Protein AF-A0A7S3MAC1-F1 (afdb_monomer_lite)

Sequence (125 aa):
MSYMVANEQKKFSHPLLRETSILALCRYMCTSSVVCDQLLPLLFTVLERESAVTVRTSVMIALGDLAFRFPNSIEPWTPRMYARLRDESVV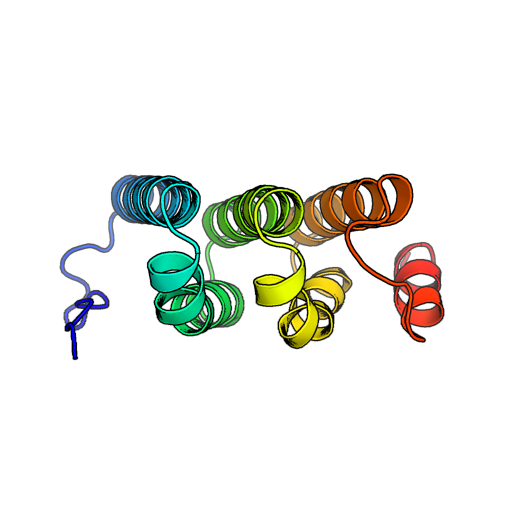VRYNTLMVITHLVLNDMIKVKGQVSHVAYSINDP

Structure (mmCIF, N/CA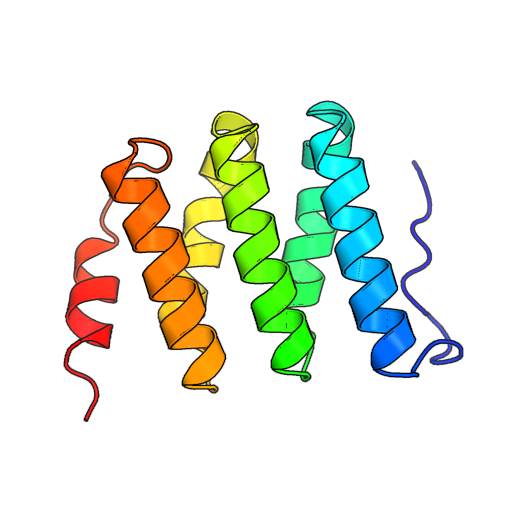/C/O backbone):
data_AF-A0A7S3MAC1-F1
#
_entry.id   AF-A0A7S3MAC1-F1
#
loop_
_atom_site.group_PDB
_atom_site.id
_atom_site.type_symbol
_atom_site.label_atom_id
_atom_site.label_alt_id
_atom_site.label_comp_id
_atom_site.label_asym_id
_atom_site.label_entity_id
_atom_site.label_seq_id
_atom_site.pdbx_PDB_ins_code
_atom_site.Cartn_x
_atom_site.Cartn_y
_atom_site.Cartn_z
_atom_site.occupancy
_atom_site.B_iso_or_equiv
_atom_site.auth_seq_id
_atom_site.auth_comp_id
_atom_site.auth_asym_id
_atom_site.auth_atom_id
_atom_site.pdbx_PDB_model_num
ATOM 1 N N . MET A 1 1 ? -23.684 -9.579 -2.599 1.00 34.16 1 MET A N 1
ATOM 2 C CA . MET A 1 1 ? -22.600 -10.404 -3.170 1.00 34.16 1 MET A CA 1
ATOM 3 C C . MET A 1 1 ? -22.354 -9.868 -4.571 1.00 34.16 1 MET A C 1
ATOM 5 O O . MET A 1 1 ? -22.973 -10.314 -5.525 1.00 34.16 1 MET A O 1
ATOM 9 N N . SER A 1 2 ? -21.611 -8.763 -4.638 1.00 34.50 2 SER A N 1
ATOM 10 C CA . SER A 1 2 ? -21.539 -7.894 -5.814 1.00 34.50 2 SER A CA 1
ATOM 11 C C . SER A 1 2 ? -20.337 -8.297 -6.659 1.00 34.50 2 SER A C 1
ATOM 13 O O . SER A 1 2 ? -19.195 -8.201 -6.222 1.00 34.50 2 SER A O 1
ATOM 15 N N . TYR A 1 3 ? -20.622 -8.797 -7.852 1.00 38.81 3 TYR A N 1
ATOM 16 C CA . TYR A 1 3 ? -19.679 -9.169 -8.901 1.00 38.81 3 TYR A CA 1
ATOM 17 C C . TYR A 1 3 ? -18.923 -7.926 -9.382 1.00 38.81 3 TYR A C 1
ATOM 19 O O . TYR A 1 3 ? -19.330 -7.233 -10.311 1.00 38.81 3 TYR A O 1
ATOM 27 N N . MET A 1 4 ? -17.792 -7.619 -8.755 1.00 48.22 4 MET A N 1
ATOM 28 C CA . MET A 1 4 ? -16.790 -6.794 -9.414 1.00 48.22 4 MET A CA 1
ATOM 29 C C . MET A 1 4 ? -16.136 -7.638 -10.502 1.00 48.22 4 MET A C 1
ATOM 31 O O . MET A 1 4 ? -15.291 -8.484 -10.228 1.00 48.22 4 MET A O 1
ATOM 35 N N . VAL A 1 5 ? -16.592 -7.434 -11.737 1.00 51.91 5 VAL A N 1
ATOM 36 C CA . VAL A 1 5 ? -16.095 -8.108 -12.938 1.00 51.91 5 VAL A CA 1
ATOM 37 C C . VAL A 1 5 ? -14.628 -7.725 -13.140 1.00 51.91 5 VAL A C 1
ATOM 39 O O . VAL A 1 5 ? -14.302 -6.700 -13.739 1.00 51.91 5 VAL A O 1
ATOM 42 N N . ALA A 1 6 ? -13.722 -8.542 -12.613 1.00 57.28 6 ALA A N 1
ATOM 43 C CA . ALA A 1 6 ? -12.292 -8.413 -12.826 1.00 57.28 6 ALA A CA 1
ATOM 44 C C . ALA A 1 6 ? -11.954 -8.888 -14.248 1.00 57.28 6 ALA A C 1
ATOM 46 O O . ALA A 1 6 ? -11.558 -10.028 -14.425 1.00 57.28 6 ALA A O 1
ATOM 47 N N . ASN A 1 7 ? -12.168 -8.028 -15.255 1.00 64.50 7 ASN A N 1
ATOM 48 C CA . ASN A 1 7 ? -11.729 -8.152 -16.661 1.00 64.50 7 ASN A CA 1
ATOM 49 C C . ASN A 1 7 ? -11.445 -9.597 -17.153 1.00 64.50 7 ASN A C 1
ATOM 51 O O . ASN A 1 7 ? -10.343 -9.896 -17.619 1.00 64.50 7 ASN A O 1
ATOM 55 N N . GLU A 1 8 ? -12.436 -10.491 -17.058 1.00 57.31 8 GLU A N 1
ATOM 56 C CA . GLU A 1 8 ? -12.246 -11.942 -17.244 1.00 57.31 8 GLU A CA 1
ATOM 57 C C . GLU A 1 8 ? -11.819 -12.330 -18.672 1.00 57.31 8 GLU A C 1
ATOM 59 O O . GLU A 1 8 ? -11.292 -13.416 -18.893 1.00 57.31 8 GLU A O 1
ATOM 64 N N . GLN A 1 9 ? -11.993 -11.435 -19.653 1.00 60.38 9 GLN A N 1
ATOM 65 C CA . GLN A 1 9 ? -11.717 -11.695 -21.074 1.00 60.38 9 GLN A CA 1
ATOM 66 C C . GLN A 1 9 ? -10.619 -10.803 -21.678 1.00 60.38 9 GLN A C 1
ATOM 68 O O . GLN A 1 9 ? -10.529 -10.695 -22.898 1.00 60.38 9 GLN A O 1
ATOM 73 N N . LYS A 1 10 ? -9.805 -10.106 -20.865 1.00 64.12 10 LYS A N 1
ATOM 74 C CA . LYS A 1 10 ? -8.801 -9.122 -21.346 1.00 64.12 10 LYS A CA 1
ATOM 75 C C . LYS A 1 10 ? -9.378 -8.027 -22.267 1.00 64.12 10 LYS A C 1
ATOM 77 O O . LYS A 1 10 ? -8.629 -7.312 -22.934 1.00 64.12 10 LYS A O 1
ATOM 82 N N . LYS A 1 11 ? -10.696 -7.830 -22.283 1.00 64.88 11 LYS A N 1
ATOM 83 C CA . LYS A 1 11 ? -11.365 -6.836 -23.132 1.00 64.88 11 LYS A CA 1
ATOM 84 C C . LYS A 1 11 ? -11.013 -5.401 -22.720 1.00 64.88 11 LYS A C 1
ATOM 86 O O . LYS A 1 11 ? -10.983 -4.507 -23.557 1.00 64.88 11 LYS A O 1
ATOM 91 N N . PHE A 1 12 ? -10.660 -5.200 -21.450 1.00 67.44 12 PHE A N 1
ATOM 92 C CA . PHE A 1 12 ? -10.298 -3.906 -20.866 1.00 67.44 12 PHE A CA 1
ATOM 93 C C . PHE A 1 12 ? -8.810 -3.850 -20.483 1.00 67.44 12 PHE A C 1
ATOM 95 O O . PHE A 1 12 ? -8.447 -3.556 -19.348 1.00 67.44 12 PHE A O 1
ATOM 102 N N . SER A 1 13 ? -7.930 -4.200 -21.425 1.00 67.38 13 SER A N 1
ATOM 103 C CA . SER A 1 13 ? -6.476 -4.286 -21.186 1.00 67.38 13 SER A CA 1
ATOM 104 C C . SER A 1 13 ? -5.725 -2.961 -21.330 1.00 67.38 13 SER A C 1
ATOM 106 O O . SER A 1 13 ? -4.527 -2.921 -21.055 1.00 67.38 13 SER A O 1
ATOM 108 N N . HIS A 1 14 ? -6.390 -1.887 -21.770 1.00 80.25 14 HIS A N 1
ATOM 109 C CA . HIS A 1 14 ? -5.713 -0.615 -22.011 1.00 80.25 14 HIS A CA 1
ATOM 110 C C . HIS A 1 14 ? -5.127 -0.058 -20.697 1.00 80.25 14 HIS A C 1
ATOM 112 O O . HIS A 1 14 ? -5.889 0.122 -19.742 1.00 80.25 14 HIS A O 1
ATOM 118 N N . PRO A 1 15 ? -3.818 0.261 -20.628 1.00 77.56 15 PRO A N 1
ATOM 119 C CA . PRO A 1 15 ? -3.159 0.687 -19.390 1.00 77.56 15 PRO A CA 1
ATOM 120 C C . PRO A 1 15 ? -3.851 1.871 -18.705 1.00 77.56 15 PRO A C 1
ATOM 122 O O . PRO A 1 15 ? -4.198 1.781 -17.530 1.00 77.56 15 PRO A O 1
ATOM 125 N N . LEU A 1 16 ? -4.169 2.925 -19.470 1.00 81.75 16 LEU A N 1
ATOM 126 C CA . LEU A 1 16 ? -4.887 4.099 -18.950 1.00 81.75 16 LEU A CA 1
ATOM 127 C C . LEU A 1 16 ? -6.261 3.751 -18.369 1.00 81.75 16 LEU A C 1
ATOM 129 O O . LEU A 1 16 ? -6.669 4.323 -17.361 1.00 81.75 16 LEU A O 1
ATOM 133 N N . LEU A 1 17 ? -6.983 2.808 -18.982 1.00 84.25 17 LEU A N 1
ATOM 134 C CA . LEU A 1 17 ? -8.304 2.419 -18.496 1.00 84.25 17 LEU A CA 1
ATOM 135 C C . LEU A 1 17 ? -8.182 1.676 -17.166 1.00 84.25 17 LEU A C 1
ATOM 137 O O . LEU A 1 17 ? -8.967 1.922 -16.258 1.00 84.25 17 LEU A O 1
ATOM 141 N N . ARG A 1 18 ? -7.184 0.799 -17.020 1.00 81.94 18 ARG A N 1
ATOM 142 C CA . ARG A 1 18 ? -6.956 0.067 -15.767 1.00 81.94 18 ARG A CA 1
ATOM 143 C C . ARG A 1 18 ? -6.567 1.011 -14.639 1.00 81.94 18 ARG A C 1
ATOM 145 O O . ARG A 1 18 ? -7.151 0.942 -13.564 1.00 81.94 18 ARG A O 1
ATOM 152 N N . GLU A 1 19 ? -5.635 1.919 -14.903 1.00 82.44 19 GLU A N 1
ATOM 153 C CA . GLU A 1 19 ? -5.174 2.901 -13.924 1.00 82.44 19 GLU A CA 1
ATOM 154 C C . GLU A 1 19 ? -6.310 3.818 -13.453 1.00 82.44 19 GLU A C 1
ATOM 156 O O . GLU A 1 19 ? -6.558 3.939 -12.254 1.00 82.44 19 GLU A O 1
ATOM 161 N N . THR A 1 20 ? -7.069 4.392 -14.389 1.00 86.69 20 THR A N 1
ATOM 162 C CA . THR A 1 20 ? -8.220 5.249 -14.058 1.00 86.69 20 THR A CA 1
ATOM 163 C C . THR A 1 20 ? -9.323 4.486 -13.328 1.00 86.69 20 THR A C 1
ATOM 165 O O . THR A 1 20 ? -9.896 5.016 -12.377 1.00 86.69 20 THR A O 1
ATOM 168 N N . SER A 1 21 ? -9.584 3.231 -13.709 1.00 88.00 21 SER A N 1
ATOM 169 C CA . SER A 1 21 ? -10.569 2.378 -13.029 1.00 88.00 21 SER A CA 1
ATOM 170 C C . SER A 1 21 ? -10.172 2.092 -11.581 1.00 88.00 21 SER A C 1
ATOM 172 O O . SER A 1 21 ? -11.018 2.139 -10.691 1.00 88.00 21 SER A O 1
ATOM 174 N N . ILE A 1 22 ? -8.886 1.832 -11.327 1.00 88.00 22 ILE A N 1
ATOM 175 C CA . ILE A 1 22 ? -8.364 1.583 -9.978 1.00 88.00 22 ILE A CA 1
ATOM 176 C C . ILE A 1 22 ? -8.434 2.853 -9.133 1.00 88.00 22 ILE A C 1
ATOM 178 O O . ILE A 1 22 ? -8.922 2.808 -8.010 1.00 88.00 22 ILE A O 1
ATOM 182 N N . LEU A 1 23 ? -8.033 4.003 -9.676 1.00 88.00 23 LEU A N 1
ATOM 183 C CA . LEU A 1 23 ? -8.157 5.279 -8.968 1.00 88.00 23 LEU A CA 1
ATOM 184 C C . LEU A 1 23 ? -9.619 5.609 -8.633 1.00 88.00 23 LEU A C 1
ATOM 186 O O . LEU A 1 23 ? -9.911 6.064 -7.526 1.00 88.00 23 LEU A O 1
ATOM 190 N N . ALA A 1 24 ? -10.546 5.359 -9.561 1.00 91.19 24 ALA A N 1
ATOM 191 C CA . ALA A 1 24 ? -11.976 5.541 -9.327 1.00 91.19 24 ALA A CA 1
ATOM 192 C C . ALA A 1 24 ? -12.494 4.615 -8.214 1.00 91.19 24 ALA A C 1
ATOM 194 O O . ALA A 1 24 ? -13.225 5.072 -7.334 1.00 91.19 24 ALA A O 1
ATOM 195 N N . LEU A 1 25 ? -12.066 3.348 -8.209 1.00 90.94 25 LEU A N 1
ATOM 196 C CA . LEU A 1 25 ? -12.386 2.389 -7.153 1.00 90.94 25 LEU A CA 1
ATOM 197 C C . LEU A 1 25 ? -11.909 2.880 -5.782 1.00 90.94 25 LEU A C 1
ATOM 199 O O . LEU A 1 25 ? -12.689 2.922 -4.834 1.00 90.94 25 LEU A O 1
ATOM 203 N N . CYS A 1 26 ? -10.644 3.287 -5.688 1.00 90.50 26 CYS A N 1
ATOM 204 C CA . CYS A 1 26 ? -10.050 3.762 -4.444 1.00 90.50 26 CYS A CA 1
ATOM 205 C C . CYS A 1 26 ? -10.792 4.987 -3.902 1.00 90.50 26 CYS A C 1
ATOM 207 O O . CYS A 1 26 ? -11.134 5.037 -2.723 1.00 90.50 26 CYS A O 1
ATOM 209 N N . ARG A 1 27 ? -11.129 5.945 -4.775 1.00 90.81 27 ARG A N 1
ATOM 210 C CA . ARG A 1 27 ? -11.931 7.117 -4.391 1.00 90.81 27 ARG A CA 1
ATOM 211 C C . ARG A 1 27 ? -13.320 6.733 -3.897 1.00 90.81 27 ARG A C 1
ATOM 213 O O . ARG A 1 27 ? -13.791 7.316 -2.925 1.00 90.81 27 ARG A O 1
ATOM 220 N N . TYR A 1 28 ? -13.965 5.755 -4.529 1.00 92.44 28 TYR A N 1
ATOM 221 C CA . TYR A 1 28 ? -15.254 5.245 -4.068 1.00 92.44 28 TYR A CA 1
ATOM 222 C C . TYR A 1 28 ? -15.141 4.615 -2.673 1.00 92.44 28 TYR A C 1
ATOM 224 O O . TYR A 1 28 ? -15.958 4.907 -1.799 1.00 92.44 28 TYR A O 1
ATOM 232 N N . MET A 1 29 ? -14.084 3.844 -2.414 1.00 93.44 29 MET A N 1
ATOM 233 C CA . MET A 1 29 ? -13.829 3.256 -1.096 1.00 93.44 29 MET A CA 1
ATOM 234 C C . MET A 1 29 ? -13.621 4.303 0.002 1.00 93.44 29 MET A C 1
ATOM 236 O O . MET A 1 29 ? -14.067 4.083 1.124 1.00 93.44 29 MET A O 1
ATOM 240 N N . CYS A 1 30 ? -13.043 5.471 -0.304 1.00 91.50 30 CYS A N 1
ATOM 241 C CA . CYS A 1 30 ? -12.887 6.565 0.667 1.00 91.50 30 CYS A CA 1
ATOM 242 C C . CYS A 1 30 ? -14.223 7.121 1.202 1.00 91.50 30 CYS A C 1
ATOM 244 O O . CYS A 1 30 ? -14.235 7.816 2.222 1.00 91.50 30 CYS A O 1
ATOM 246 N N . THR A 1 31 ? -15.346 6.839 0.531 1.00 92.69 31 THR A N 1
ATOM 247 C CA . THR A 1 31 ? -16.673 7.344 0.922 1.00 92.69 31 THR A CA 1
ATOM 248 C C . THR A 1 31 ? -17.364 6.497 1.993 1.00 92.69 31 THR A C 1
ATOM 250 O O . THR A 1 31 ? -18.236 7.010 2.692 1.00 92.69 31 THR A O 1
ATOM 253 N N . SER A 1 32 ? -16.987 5.222 2.157 1.00 93.31 32 SER A N 1
ATOM 254 C CA . SER A 1 32 ? -17.656 4.297 3.079 1.00 93.31 32 SER A CA 1
ATOM 255 C C . SER A 1 32 ? -16.710 3.214 3.588 1.00 93.31 32 SER A C 1
ATOM 257 O O . SER A 1 32 ? -16.128 2.469 2.800 1.00 93.31 32 SER A O 1
ATOM 259 N N . SER A 1 33 ? -16.622 3.067 4.912 1.00 91.75 33 SER A N 1
ATOM 260 C CA . SER A 1 33 ? -15.827 2.008 5.549 1.00 91.75 33 SER A CA 1
ATOM 261 C C . SER A 1 33 ? -16.319 0.609 5.173 1.00 91.75 33 SER A C 1
ATOM 263 O O . SER A 1 33 ? -15.510 -0.270 4.914 1.00 91.75 33 SER A O 1
ATOM 265 N N . VAL A 1 34 ? -17.636 0.418 5.035 1.00 93.56 34 VAL A N 1
ATOM 266 C CA . VAL A 1 34 ? -18.229 -0.873 4.642 1.00 93.56 34 VAL A CA 1
ATOM 267 C C . VAL A 1 34 ? -17.790 -1.277 3.234 1.00 93.56 34 VAL A C 1
ATOM 269 O O . VAL A 1 34 ? -17.461 -2.434 2.986 1.00 93.56 34 VAL A O 1
ATOM 272 N N . VAL A 1 35 ? -17.772 -0.319 2.305 1.00 92.12 35 VAL A N 1
ATOM 273 C CA . VAL A 1 35 ? -17.285 -0.547 0.937 1.00 92.12 35 VAL A CA 1
ATOM 274 C C . VAL A 1 35 ? -15.781 -0.801 0.947 1.00 92.12 35 VAL A C 1
ATOM 276 O O . VAL A 1 35 ? -15.314 -1.696 0.247 1.00 92.12 35 VAL A O 1
ATOM 279 N N . CYS A 1 36 ? -15.031 -0.046 1.754 1.00 94.00 36 CYS A N 1
ATOM 280 C CA . CYS A 1 36 ? -13.602 -0.261 1.936 1.00 94.00 36 CYS A CA 1
ATOM 281 C C . CYS A 1 36 ? -13.321 -1.714 2.358 1.00 94.00 36 CYS A C 1
ATOM 283 O O . CYS A 1 36 ? -12.629 -2.434 1.642 1.00 94.00 36 CYS A O 1
ATOM 285 N N . ASP A 1 37 ? -13.956 -2.191 3.430 1.00 93.50 37 ASP A N 1
ATOM 286 C CA . ASP A 1 37 ? -13.773 -3.552 3.948 1.00 93.50 37 ASP A CA 1
ATOM 287 C C . ASP A 1 37 ? -14.089 -4.634 2.905 1.00 93.50 37 ASP A C 1
ATOM 289 O O . ASP A 1 37 ? -13.362 -5.621 2.780 1.00 93.50 37 ASP A O 1
ATOM 293 N N . GLN A 1 38 ? -15.144 -4.435 2.109 1.00 93.38 38 GLN A N 1
ATOM 294 C CA . GLN A 1 38 ? -15.539 -5.377 1.056 1.00 93.38 38 GLN A CA 1
ATOM 295 C C . GLN A 1 38 ? -14.542 -5.438 -0.106 1.00 93.38 38 GLN A C 1
ATOM 297 O O . GLN A 1 38 ? -14.391 -6.490 -0.729 1.00 93.38 38 GLN A O 1
ATOM 302 N N . LEU A 1 39 ? -13.881 -4.322 -0.421 1.00 93.00 39 LEU A N 1
ATOM 303 C CA . LEU A 1 39 ? -13.042 -4.182 -1.613 1.00 93.00 39 LEU A CA 1
ATOM 304 C C . LEU A 1 39 ? -11.539 -4.276 -1.335 1.00 93.00 39 LEU A C 1
ATOM 306 O O . LEU A 1 39 ? -10.761 -4.486 -2.269 1.00 93.00 39 LEU A O 1
ATOM 310 N N . LEU A 1 40 ? -11.114 -4.207 -0.071 1.00 93.69 40 LEU A N 1
ATOM 311 C CA . LEU A 1 40 ? -9.715 -4.398 0.319 1.00 93.69 40 LEU A CA 1
ATOM 312 C C . LEU A 1 40 ? -9.094 -5.703 -0.211 1.00 93.69 40 LEU A C 1
ATOM 314 O O . LEU A 1 40 ? -8.003 -5.630 -0.786 1.00 93.69 40 LEU A O 1
ATOM 318 N N . PRO A 1 41 ? -9.756 -6.878 -0.133 1.00 93.19 41 PRO A N 1
ATOM 319 C CA . PRO A 1 41 ? -9.198 -8.112 -0.688 1.00 93.19 41 PRO A CA 1
ATOM 320 C C . PRO A 1 41 ? -8.882 -8.016 -2.187 1.00 93.19 41 PRO A C 1
ATOM 322 O O . PRO A 1 41 ? -7.869 -8.549 -2.650 1.00 93.19 41 PRO A O 1
ATOM 325 N N . LEU A 1 42 ? -9.725 -7.313 -2.951 1.00 91.12 42 LEU A N 1
ATOM 326 C CA . LEU A 1 42 ? -9.510 -7.103 -4.380 1.00 91.12 42 LEU A CA 1
ATOM 327 C C . LEU A 1 42 ? -8.294 -6.204 -4.625 1.00 91.12 42 LEU A C 1
ATOM 329 O O . LEU A 1 42 ? -7.454 -6.544 -5.453 1.00 91.12 42 LEU A O 1
ATOM 333 N N . LEU A 1 43 ? -8.164 -5.101 -3.887 1.00 91.81 43 LEU A N 1
ATOM 334 C CA . LEU A 1 43 ? -7.022 -4.188 -3.996 1.00 91.81 43 LEU A CA 1
ATOM 335 C C . LEU A 1 43 ? -5.689 -4.880 -3.719 1.00 91.81 43 LEU A C 1
ATOM 337 O O . LEU A 1 43 ? -4.749 -4.724 -4.496 1.00 91.81 43 LEU A O 1
ATOM 341 N N . PHE A 1 44 ? -5.616 -5.700 -2.670 1.00 91.81 44 PHE A N 1
ATOM 342 C CA . PHE A 1 44 ? -4.409 -6.481 -2.393 1.00 91.81 44 PHE A CA 1
ATOM 343 C C . PHE A 1 44 ? -4.150 -7.553 -3.455 1.00 91.81 44 PHE A C 1
ATOM 345 O O . PHE A 1 44 ? -3.002 -7.769 -3.831 1.00 91.81 44 PHE A O 1
ATOM 352 N N . THR A 1 45 ? -5.198 -8.160 -4.019 1.00 90.38 45 THR A N 1
ATOM 353 C CA . THR A 1 45 ? -5.048 -9.086 -5.153 1.00 90.38 45 THR A CA 1
ATOM 354 C C . THR A 1 45 ? -4.481 -8.378 -6.387 1.00 90.38 45 THR A C 1
ATOM 356 O O . THR A 1 45 ? -3.607 -8.923 -7.060 1.00 90.38 45 THR A O 1
ATOM 359 N N . VAL A 1 46 ? -4.938 -7.156 -6.683 1.00 89.44 46 VAL A N 1
ATOM 360 C CA . VAL A 1 46 ? -4.386 -6.326 -7.766 1.00 89.44 46 VAL A CA 1
ATOM 361 C C . VAL A 1 46 ? -2.924 -5.984 -7.478 1.00 89.44 46 VAL A C 1
ATOM 363 O O . VAL A 1 46 ? -2.077 -6.173 -8.344 1.00 89.44 46 VAL A O 1
ATOM 366 N N . LEU A 1 47 ? -2.605 -5.567 -6.251 1.00 90.31 47 LEU A N 1
ATOM 367 C CA . LEU A 1 47 ? -1.240 -5.247 -5.830 1.00 90.31 47 LEU A CA 1
ATOM 368 C C . LEU A 1 47 ? -0.274 -6.441 -5.938 1.00 90.31 47 LEU A C 1
ATOM 370 O O . LEU A 1 47 ? 0.923 -6.244 -6.137 1.00 90.31 47 LEU A O 1
ATOM 374 N N . GLU A 1 48 ? -0.770 -7.669 -5.775 1.00 88.69 48 GLU A N 1
ATOM 375 C CA . GLU A 1 48 ? 0.010 -8.908 -5.884 1.00 88.69 48 GLU A CA 1
ATOM 376 C C . GLU A 1 48 ? 0.135 -9.432 -7.321 1.00 88.69 48 GLU A C 1
ATOM 378 O O . GLU A 1 48 ? 1.178 -9.982 -7.664 1.00 88.69 48 GLU A O 1
ATOM 383 N N . ARG A 1 49 ? -0.899 -9.289 -8.159 1.00 86.81 49 ARG A N 1
ATOM 384 C CA . ARG A 1 49 ? -0.943 -9.910 -9.498 1.00 86.81 49 ARG A CA 1
ATOM 385 C C . ARG A 1 49 ? -0.579 -8.979 -10.647 1.00 86.81 49 ARG A C 1
ATOM 387 O O . ARG A 1 49 ? -0.303 -9.456 -11.746 1.00 86.81 49 ARG A O 1
ATOM 394 N N . GLU A 1 50 ? -0.646 -7.670 -10.445 1.00 86.88 50 GLU A N 1
ATOM 395 C CA . GLU A 1 50 ? -0.416 -6.711 -11.518 1.00 86.88 50 GLU A CA 1
ATOM 396 C C . GLU A 1 50 ? 1.075 -6.565 -11.842 1.00 86.88 50 GLU A C 1
ATOM 398 O O . GLU A 1 50 ? 1.891 -6.257 -10.972 1.00 86.88 50 GLU A O 1
ATOM 403 N N . SER A 1 51 ? 1.437 -6.714 -13.118 1.00 86.75 51 SER A N 1
ATOM 404 C CA . SER A 1 51 ? 2.821 -6.537 -13.578 1.00 86.75 51 SER A CA 1
ATOM 405 C C . SER A 1 51 ? 3.193 -5.066 -13.794 1.00 86.75 51 SER A C 1
ATOM 407 O O . SER A 1 51 ? 4.366 -4.705 -13.688 1.00 86.75 51 SER A O 1
ATOM 409 N N . ALA A 1 52 ? 2.206 -4.207 -14.059 1.00 88.81 52 ALA A N 1
ATOM 410 C CA . ALA A 1 52 ? 2.405 -2.786 -14.302 1.00 88.81 52 ALA A CA 1
ATOM 411 C C . ALA A 1 52 ? 2.816 -2.036 -13.024 1.00 88.81 52 ALA A C 1
ATOM 413 O O . ALA A 1 52 ? 2.041 -1.904 -12.075 1.00 88.81 52 ALA A O 1
ATOM 414 N N . VAL A 1 53 ? 4.028 -1.478 -13.047 1.00 91.88 53 VAL A N 1
ATOM 415 C CA . VAL A 1 53 ? 4.611 -0.670 -11.962 1.00 91.88 53 VAL A CA 1
ATOM 416 C C . VAL A 1 53 ? 3.705 0.502 -11.582 1.00 91.88 53 VAL A C 1
ATOM 418 O O . VAL A 1 53 ? 3.445 0.710 -10.403 1.00 91.88 53 VAL A O 1
ATOM 421 N N . THR A 1 54 ? 3.177 1.227 -12.572 1.00 90.06 54 THR A N 1
ATOM 422 C CA . THR A 1 54 ? 2.306 2.394 -12.351 1.00 90.06 54 THR A CA 1
ATOM 423 C C . THR A 1 54 ? 1.073 2.033 -11.537 1.00 90.06 54 THR A C 1
ATOM 425 O O . THR A 1 54 ? 0.738 2.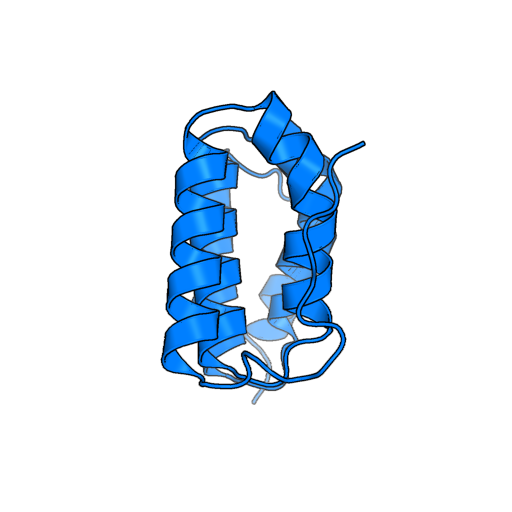716 -10.576 1.00 90.06 54 THR A O 1
ATOM 428 N N . VAL A 1 55 ? 0.440 0.907 -11.857 1.00 90.12 55 VAL A N 1
ATOM 429 C CA . VAL A 1 55 ? -0.745 0.436 -11.148 1.00 90.12 55 VAL A CA 1
ATOM 430 C C . VAL A 1 55 ? -0.404 0.013 -9.719 1.00 90.12 55 VAL A C 1
ATOM 432 O O . VAL A 1 55 ? -1.112 0.417 -8.798 1.00 90.12 55 VAL A O 1
ATOM 435 N N . ARG A 1 56 ? 0.682 -0.747 -9.504 1.00 93.06 56 ARG A N 1
ATOM 436 C CA . ARG A 1 56 ? 1.115 -1.129 -8.146 1.00 93.06 56 ARG A CA 1
ATOM 437 C C . ARG A 1 56 ? 1.410 0.101 -7.285 1.00 93.06 56 ARG A C 1
ATOM 439 O O . ARG A 1 56 ? 0.969 0.160 -6.139 1.00 93.06 56 ARG A O 1
ATOM 446 N N . THR A 1 57 ? 2.082 1.105 -7.849 1.00 93.12 57 THR A N 1
ATOM 447 C CA . THR A 1 57 ? 2.341 2.386 -7.177 1.00 93.12 57 THR A CA 1
ATOM 448 C C . THR A 1 57 ? 1.045 3.120 -6.831 1.00 93.12 57 THR A C 1
ATOM 450 O O . THR A 1 57 ? 0.862 3.507 -5.679 1.00 93.12 57 THR A O 1
ATOM 453 N N . SER A 1 58 ? 0.119 3.262 -7.781 1.00 92.62 58 SER A N 1
ATOM 454 C CA . SER A 1 58 ? -1.167 3.935 -7.556 1.00 92.62 58 SER A CA 1
ATOM 455 C C . SER A 1 58 ? -2.017 3.237 -6.493 1.00 92.62 58 SER A C 1
ATOM 457 O O . SER A 1 58 ? -2.624 3.900 -5.653 1.00 92.62 58 SER A O 1
ATOM 459 N N . VAL A 1 59 ? -2.017 1.900 -6.472 1.00 93.81 59 VAL A N 1
ATOM 460 C CA . VAL A 1 59 ? -2.665 1.113 -5.414 1.00 93.81 59 VAL A CA 1
ATOM 461 C C . VAL A 1 59 ? -2.015 1.370 -4.055 1.00 93.81 59 VAL A C 1
ATOM 463 O O . VAL A 1 59 ? -2.727 1.579 -3.077 1.00 93.81 59 VAL A O 1
ATOM 466 N N . MET A 1 60 ? -0.682 1.389 -3.977 1.00 95.31 60 MET A N 1
ATOM 467 C CA . MET A 1 60 ? 0.032 1.634 -2.722 1.00 95.31 60 MET A CA 1
ATOM 468 C C . MET A 1 60 ? -0.277 3.022 -2.142 1.00 95.31 60 MET A C 1
ATOM 470 O O . MET A 1 60 ? -0.526 3.148 -0.945 1.00 95.31 60 MET A O 1
ATOM 474 N N . ILE A 1 61 ? -0.320 4.056 -2.986 1.00 94.06 61 ILE A N 1
ATOM 475 C CA . ILE A 1 61 ? -0.691 5.416 -2.569 1.00 94.06 61 ILE A CA 1
ATOM 476 C C . ILE A 1 61 ? -2.133 5.436 -2.050 1.00 94.06 61 ILE A C 1
ATOM 478 O O . ILE A 1 61 ? -2.384 5.909 -0.945 1.00 94.06 61 ILE A O 1
ATOM 482 N N . ALA A 1 62 ? -3.063 4.835 -2.793 1.00 93.00 62 ALA A N 1
ATOM 483 C CA . ALA A 1 62 ? -4.461 4.764 -2.387 1.00 93.00 62 ALA A CA 1
ATOM 484 C C . ALA A 1 62 ? -4.676 3.999 -1.070 1.00 93.00 62 ALA A C 1
ATOM 486 O O . ALA A 1 62 ? -5.510 4.390 -0.257 1.00 93.00 62 ALA A O 1
ATOM 487 N N . LEU A 1 63 ? -3.922 2.923 -0.830 1.00 94.50 63 LEU A N 1
ATOM 488 C CA . LEU A 1 63 ? -3.940 2.223 0.456 1.00 94.50 63 LEU A CA 1
ATOM 489 C C . LEU A 1 63 ? -3.461 3.128 1.599 1.00 94.50 63 LEU A C 1
ATOM 491 O O . LEU A 1 63 ? -3.963 3.000 2.711 1.00 94.50 63 LEU A O 1
ATOM 495 N N . GLY A 1 64 ? -2.540 4.057 1.330 1.00 93.88 64 GLY A N 1
ATOM 496 C CA . GLY A 1 64 ? -2.149 5.103 2.274 1.00 93.88 64 GLY A CA 1
ATOM 497 C C . GLY A 1 64 ? -3.306 6.028 2.646 1.00 93.88 64 GLY A C 1
ATOM 498 O O . GLY A 1 64 ? -3.580 6.219 3.830 1.00 93.88 64 GLY A O 1
ATOM 499 N N . ASP A 1 65 ? -4.040 6.527 1.651 1.00 93.44 65 ASP A N 1
ATOM 500 C CA . ASP A 1 65 ? -5.215 7.380 1.876 1.00 93.44 65 ASP A CA 1
ATOM 501 C C . ASP A 1 65 ? -6.303 6.644 2.676 1.00 93.44 65 ASP A C 1
ATOM 503 O O . ASP A 1 65 ? -6.891 7.188 3.617 1.00 93.44 65 ASP A O 1
ATOM 507 N N . LEU A 1 66 ? -6.546 5.373 2.342 1.00 94.06 66 LEU A N 1
ATOM 508 C CA . LEU A 1 66 ? -7.503 4.525 3.053 1.00 94.06 66 LEU A CA 1
ATOM 509 C C . LEU A 1 66 ? -7.049 4.213 4.483 1.00 94.06 66 LEU A C 1
ATOM 511 O O . LEU A 1 66 ? -7.889 4.176 5.376 1.00 94.06 66 LEU A O 1
ATOM 515 N N . ALA A 1 67 ? -5.748 4.033 4.724 1.00 93.19 67 ALA A N 1
ATOM 516 C CA . ALA A 1 67 ? -5.197 3.830 6.065 1.00 93.19 67 ALA A CA 1
ATOM 517 C C . ALA A 1 67 ? -5.351 5.073 6.939 1.00 93.19 67 ALA A C 1
ATOM 519 O O . ALA A 1 67 ? -5.662 4.958 8.122 1.00 93.19 67 ALA A O 1
ATOM 520 N N . PHE A 1 68 ? -5.202 6.259 6.347 1.00 91.25 68 PHE A N 1
ATOM 521 C CA . PHE A 1 68 ? -5.485 7.509 7.039 1.00 91.25 68 PHE A CA 1
ATOM 522 C C . PHE A 1 68 ? -6.982 7.653 7.363 1.00 91.25 68 PHE A C 1
ATOM 524 O O . PHE A 1 68 ? -7.365 8.082 8.450 1.00 91.25 68 PHE A O 1
ATOM 531 N N . ARG A 1 69 ? -7.861 7.269 6.430 1.00 92.06 69 ARG A N 1
ATOM 532 C CA . ARG A 1 69 ? -9.311 7.435 6.592 1.00 92.06 69 ARG A CA 1
ATOM 533 C C . ARG A 1 69 ? -9.955 6.389 7.508 1.00 92.06 69 ARG A C 1
ATOM 535 O O . ARG A 1 69 ? -10.856 6.731 8.275 1.00 92.06 69 ARG A O 1
ATOM 542 N N . PHE A 1 70 ? -9.528 5.134 7.394 1.00 93.56 70 PHE A N 1
ATOM 543 C CA . PHE A 1 70 ? -10.111 3.952 8.033 1.00 93.56 70 PHE A CA 1
ATOM 544 C C . PHE A 1 70 ? -9.007 3.024 8.587 1.00 93.56 70 PHE A C 1
ATOM 546 O O . PHE A 1 70 ? -8.852 1.891 8.125 1.00 93.56 70 PHE A O 1
ATOM 553 N N . PRO A 1 71 ? -8.235 3.461 9.598 1.00 90.56 71 PRO A N 1
ATOM 554 C CA . PRO A 1 71 ? -7.080 2.707 10.099 1.00 90.56 71 PRO A CA 1
ATOM 555 C C . PRO A 1 71 ? -7.427 1.298 10.586 1.00 90.56 71 PRO A C 1
ATOM 557 O O . PRO A 1 71 ? -6.710 0.348 10.285 1.00 90.56 71 PRO A O 1
ATOM 560 N N . ASN A 1 72 ? -8.563 1.135 11.271 1.00 90.19 72 ASN A N 1
ATOM 561 C CA . ASN A 1 72 ? -8.998 -0.163 11.803 1.00 90.19 72 ASN A CA 1
ATOM 562 C C . ASN A 1 72 ? -9.272 -1.193 10.694 1.00 90.19 72 ASN A C 1
ATOM 564 O O . ASN A 1 72 ? -9.023 -2.381 10.881 1.00 90.19 72 ASN A O 1
ATOM 568 N N . SER A 1 73 ? -9.752 -0.735 9.535 1.00 92.06 73 SER A N 1
ATOM 569 C CA . SER A 1 73 ? -9.972 -1.576 8.356 1.00 92.06 73 SER A CA 1
ATOM 570 C C . SER A 1 73 ? -8.654 -2.034 7.730 1.00 92.06 73 SER A C 1
ATOM 572 O O . SER A 1 73 ? -8.565 -3.149 7.221 1.00 92.06 73 SER A O 1
ATOM 574 N N . ILE A 1 74 ? -7.617 -1.188 7.776 1.00 92.19 74 ILE A N 1
ATOM 575 C CA . ILE A 1 74 ? -6.305 -1.463 7.175 1.00 92.19 74 ILE A CA 1
ATOM 576 C C . ILE A 1 74 ? -5.362 -2.222 8.115 1.00 92.19 74 ILE A C 1
ATOM 578 O O . ILE A 1 74 ? -4.512 -2.965 7.620 1.00 92.19 74 ILE A O 1
ATOM 582 N N . GLU A 1 75 ? -5.508 -2.111 9.442 1.00 89.69 75 GLU A N 1
ATOM 583 C CA . GLU A 1 75 ? -4.610 -2.763 10.413 1.00 89.69 75 GLU A CA 1
ATOM 584 C C . GLU A 1 75 ? -4.318 -4.241 10.064 1.00 89.69 75 GLU A C 1
ATOM 586 O O . GLU A 1 75 ? -3.133 -4.588 9.982 1.00 89.69 75 GLU A O 1
ATOM 591 N N . PRO A 1 76 ? -5.312 -5.097 9.736 1.00 90.81 76 PRO A N 1
ATOM 592 C CA . PRO A 1 76 ? -5.068 -6.504 9.396 1.00 90.81 76 PRO A CA 1
ATOM 593 C C . PRO A 1 76 ? -4.230 -6.718 8.125 1.00 90.81 76 PRO A C 1
ATOM 595 O O . PRO A 1 76 ? -3.589 -7.756 7.963 1.00 90.81 76 PRO A O 1
ATOM 598 N N . TRP A 1 77 ? -4.226 -5.745 7.215 1.00 91.25 77 TRP A N 1
ATOM 599 C CA . TRP A 1 77 ? -3.564 -5.821 5.912 1.00 91.25 77 TRP A CA 1
ATOM 600 C C . TRP A 1 77 ? -2.170 -5.201 5.892 1.00 91.25 77 TRP A C 1
ATOM 602 O O . TRP A 1 77 ? -1.404 -5.417 4.952 1.00 91.25 77 TRP A O 1
ATOM 612 N N . THR A 1 78 ? -1.817 -4.483 6.954 1.00 90.56 78 THR A N 1
ATOM 613 C CA . THR A 1 78 ? -0.524 -3.826 7.151 1.00 90.56 78 THR A CA 1
ATOM 614 C C . THR A 1 78 ? 0.685 -4.699 6.760 1.00 90.56 78 THR A C 1
ATOM 616 O O . THR A 1 78 ? 1.550 -4.205 6.033 1.00 90.56 78 THR A O 1
ATOM 619 N N . PRO A 1 79 ? 0.779 -5.999 7.127 1.00 90.25 79 PRO A N 1
ATOM 620 C CA . PRO A 1 79 ? 1.915 -6.834 6.720 1.00 90.25 79 PRO A CA 1
ATOM 621 C C . PRO A 1 79 ? 2.086 -6.951 5.197 1.00 90.25 79 PRO A C 1
ATOM 623 O O . PRO A 1 79 ? 3.210 -7.021 4.702 1.00 90.25 79 PRO A O 1
ATOM 626 N N . ARG A 1 80 ? 0.986 -6.928 4.433 1.00 91.56 80 ARG A N 1
ATOM 627 C CA . ARG A 1 80 ? 1.030 -6.972 2.964 1.00 91.56 80 ARG A CA 1
ATOM 628 C C . ARG A 1 80 ? 1.512 -5.658 2.358 1.00 91.56 80 ARG A C 1
ATOM 630 O O . ARG A 1 80 ? 2.168 -5.685 1.321 1.00 91.56 80 ARG A O 1
ATOM 637 N N . MET A 1 81 ? 1.242 -4.529 3.015 1.00 93.06 81 MET A N 1
ATOM 638 C CA . MET A 1 81 ? 1.825 -3.237 2.637 1.00 93.06 81 MET A CA 1
ATOM 639 C C . MET A 1 81 ? 3.344 -3.262 2.850 1.00 93.06 81 MET A C 1
ATOM 641 O O . MET A 1 81 ? 4.093 -2.963 1.925 1.00 93.06 81 MET A O 1
ATOM 645 N N . TYR A 1 82 ? 3.815 -3.730 4.015 1.00 91.00 82 TYR A N 1
ATOM 646 C CA . TYR A 1 82 ? 5.254 -3.892 4.283 1.00 91.00 82 TYR A CA 1
ATOM 647 C C . TYR A 1 82 ? 5.945 -4.834 3.288 1.00 91.00 82 TYR A C 1
ATOM 649 O O . TYR A 1 82 ? 7.081 -4.579 2.891 1.00 91.00 82 TYR A O 1
ATOM 657 N N . ALA A 1 83 ? 5.268 -5.884 2.814 1.00 91.25 83 ALA A N 1
ATOM 658 C CA . ALA A 1 83 ? 5.825 -6.793 1.813 1.00 91.25 83 ALA A CA 1
ATOM 659 C C . ALA A 1 83 ? 6.188 -6.102 0.481 1.00 91.25 83 ALA A C 1
ATOM 661 O O . ALA A 1 83 ? 7.014 -6.624 -0.267 1.00 91.25 83 ALA A O 1
ATOM 662 N N . ARG A 1 84 ? 5.615 -4.930 0.167 1.00 93.38 84 ARG A N 1
ATOM 663 C CA . ARG A 1 84 ? 5.978 -4.140 -1.025 1.00 93.38 84 ARG A CA 1
ATOM 664 C C . ARG A 1 84 ? 7.284 -3.354 -0.885 1.00 93.38 84 ARG A C 1
ATOM 666 O O . ARG A 1 84 ? 7.826 -2.912 -1.891 1.00 93.38 84 ARG A O 1
ATOM 673 N N . LEU A 1 85 ? 7.879 -3.287 0.308 1.00 92.06 85 LEU A N 1
ATOM 674 C CA . LEU A 1 85 ? 9.251 -2.784 0.480 1.00 92.06 85 LEU A CA 1
ATOM 675 C C . LEU A 1 85 ? 10.302 -3.671 -0.206 1.00 92.06 85 LEU A C 1
ATOM 677 O O . LEU A 1 85 ? 11.442 -3.253 -0.373 1.00 92.06 85 LEU A O 1
ATOM 681 N N . ARG A 1 86 ? 9.917 -4.887 -0.610 1.00 90.94 86 ARG A N 1
ATOM 682 C CA . ARG A 1 86 ? 10.738 -5.841 -1.367 1.00 90.94 86 ARG A CA 1
ATOM 683 C C . ARG A 1 86 ? 10.226 -6.049 -2.799 1.00 90.94 86 ARG A C 1
ATOM 685 O O . ARG A 1 86 ? 10.498 -7.083 -3.395 1.00 90.94 86 ARG A O 1
ATOM 692 N N . ASP A 1 87 ? 9.432 -5.115 -3.331 1.00 93.00 87 ASP A N 1
ATOM 693 C CA . ASP A 1 87 ? 8.981 -5.174 -4.729 1.00 93.00 87 ASP A CA 1
ATOM 694 C C . ASP A 1 87 ? 10.183 -5.134 -5.685 1.00 93.00 87 ASP A C 1
ATOM 696 O O . ASP A 1 87 ? 11.178 -4.460 -5.411 1.00 93.00 87 ASP A O 1
ATOM 700 N N . GLU A 1 88 ? 10.087 -5.820 -6.822 1.00 92.12 88 GLU A N 1
ATOM 701 C CA . GLU A 1 88 ? 11.133 -5.846 -7.853 1.00 92.12 88 GLU A CA 1
ATOM 702 C C . GLU A 1 88 ? 11.460 -4.434 -8.370 1.00 92.12 88 GLU A C 1
ATOM 704 O O . GLU A 1 88 ? 12.615 -4.109 -8.657 1.00 92.12 88 GLU A O 1
ATOM 709 N N . SER A 1 89 ? 10.456 -3.554 -8.436 1.00 93.50 89 SER A N 1
ATOM 710 C CA . SER A 1 89 ? 10.618 -2.183 -8.909 1.00 93.50 89 SER A CA 1
ATOM 711 C C . SER A 1 89 ? 11.052 -1.230 -7.797 1.00 93.50 89 SER A C 1
ATOM 713 O O . SER A 1 89 ? 10.334 -1.024 -6.818 1.00 93.50 89 SER A O 1
ATOM 715 N N . VAL A 1 90 ? 12.174 -0.535 -8.017 1.00 93.19 90 VAL A N 1
ATOM 716 C CA . VAL A 1 90 ? 12.671 0.546 -7.141 1.00 93.19 90 VAL A CA 1
ATOM 717 C C . VAL A 1 90 ? 11.596 1.613 -6.907 1.00 93.19 90 VAL A C 1
ATOM 719 O O . VAL A 1 90 ? 11.444 2.111 -5.794 1.00 93.19 90 VAL A O 1
ATOM 722 N N . VAL A 1 91 ? 10.807 1.936 -7.937 1.00 93.75 91 VAL A N 1
ATOM 723 C CA . VAL A 1 91 ? 9.750 2.954 -7.858 1.00 93.75 91 VAL A CA 1
ATOM 724 C C . VAL A 1 91 ? 8.660 2.528 -6.876 1.00 93.75 91 VAL A C 1
ATOM 726 O O . VAL A 1 91 ? 8.231 3.336 -6.051 1.00 93.75 91 VAL A O 1
ATOM 729 N N . VAL A 1 92 ? 8.229 1.263 -6.918 1.00 94.44 92 VAL A N 1
ATOM 730 C CA . VAL A 1 92 ? 7.227 0.743 -5.974 1.00 94.44 92 VAL A CA 1
ATOM 731 C C . VAL A 1 92 ? 7.804 0.700 -4.563 1.00 94.44 92 VAL A C 1
ATOM 733 O O . VAL A 1 92 ? 7.123 1.128 -3.631 1.00 94.44 92 VAL A O 1
ATOM 736 N N . ARG A 1 93 ? 9.065 0.271 -4.394 1.00 94.62 93 ARG A N 1
ATOM 737 C CA . ARG A 1 93 ? 9.738 0.261 -3.084 1.00 94.62 93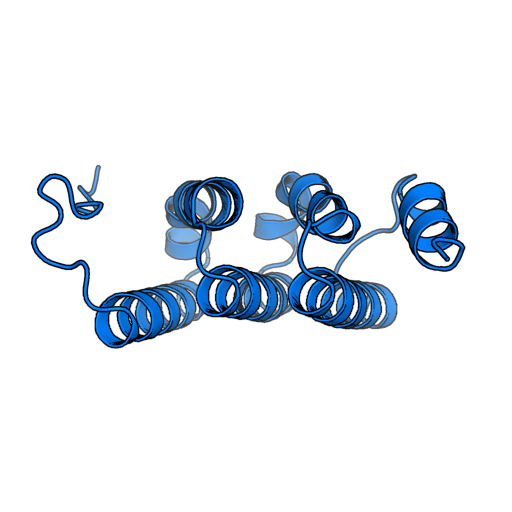 ARG A CA 1
ATOM 738 C C . ARG A 1 93 ? 9.797 1.655 -2.464 1.00 94.62 93 ARG A C 1
ATOM 740 O O . ARG A 1 93 ? 9.395 1.820 -1.316 1.00 94.62 93 ARG A O 1
ATOM 747 N N . TYR A 1 94 ? 10.224 2.659 -3.231 1.00 93.69 94 TYR A N 1
ATOM 748 C CA . TYR A 1 94 ? 10.321 4.043 -2.763 1.00 93.69 94 TYR A CA 1
ATOM 749 C C . TYR A 1 94 ? 8.955 4.615 -2.366 1.00 93.69 94 TYR A C 1
ATOM 751 O O . TYR A 1 94 ? 8.804 5.169 -1.280 1.00 93.69 94 TYR A O 1
ATOM 759 N N . ASN A 1 95 ? 7.931 4.426 -3.206 1.00 94.19 95 ASN A N 1
ATOM 760 C CA . ASN A 1 95 ? 6.575 4.880 -2.887 1.00 94.19 95 ASN A CA 1
ATOM 761 C C . ASN A 1 95 ? 6.010 4.163 -1.655 1.00 94.19 95 ASN A C 1
ATOM 763 O O . ASN A 1 95 ? 5.413 4.800 -0.792 1.00 94.19 95 ASN A O 1
ATOM 767 N N . THR A 1 96 ? 6.245 2.855 -1.534 1.00 94.75 96 THR A N 1
ATOM 768 C CA . THR A 1 96 ? 5.850 2.074 -0.354 1.00 94.75 96 THR A CA 1
ATOM 769 C C . THR A 1 96 ? 6.520 2.616 0.904 1.00 94.75 96 THR A C 1
ATOM 771 O O . THR A 1 96 ? 5.846 2.836 1.907 1.00 94.75 96 THR A O 1
ATOM 774 N N . LEU A 1 97 ? 7.830 2.873 0.850 1.00 94.00 97 LEU A N 1
ATOM 775 C CA . LEU A 1 97 ? 8.580 3.438 1.966 1.00 94.00 97 LEU A CA 1
ATOM 776 C C . LEU A 1 97 ? 8.025 4.802 2.377 1.00 94.00 97 LEU A C 1
ATOM 778 O O . LEU A 1 97 ? 7.810 5.019 3.567 1.00 94.00 97 LEU A O 1
ATOM 782 N N . MET A 1 98 ? 7.748 5.692 1.420 1.00 94.44 98 MET A N 1
ATOM 783 C CA . MET A 1 98 ? 7.151 6.998 1.714 1.00 94.44 98 MET A CA 1
ATOM 784 C C . MET A 1 98 ? 5.783 6.863 2.386 1.00 94.44 98 MET A C 1
ATOM 786 O O . MET A 1 98 ? 5.558 7.479 3.426 1.00 94.44 98 MET A O 1
ATOM 790 N N . VAL A 1 99 ? 4.891 6.026 1.842 1.00 94.56 99 VAL A N 1
ATOM 791 C CA . VAL A 1 99 ? 3.549 5.810 2.407 1.00 94.56 99 VAL A CA 1
ATOM 792 C C . VAL A 1 99 ? 3.643 5.244 3.821 1.00 94.56 99 VAL A C 1
ATOM 794 O O . VAL A 1 99 ? 3.044 5.790 4.742 1.00 94.56 99 VAL A O 1
ATOM 797 N N . ILE A 1 100 ? 4.431 4.187 4.026 1.00 92.25 100 ILE A N 1
ATOM 798 C CA . ILE A 1 100 ? 4.604 3.569 5.346 1.00 92.25 100 ILE A CA 1
ATOM 799 C C . ILE A 1 100 ? 5.204 4.563 6.342 1.00 92.25 100 ILE A C 1
ATOM 801 O O . ILE A 1 100 ? 4.705 4.670 7.459 1.00 92.25 100 ILE A O 1
ATOM 805 N N . THR A 1 101 ? 6.234 5.311 5.943 1.00 91.19 101 THR A N 1
ATOM 806 C CA . THR A 1 101 ? 6.860 6.334 6.795 1.00 91.19 101 THR A CA 1
ATOM 807 C C . THR A 1 101 ? 5.834 7.376 7.218 1.00 91.19 101 THR A C 1
ATOM 809 O O . THR A 1 101 ? 5.708 7.663 8.405 1.00 91.19 101 THR A O 1
ATOM 812 N N . HIS A 1 102 ? 5.040 7.885 6.274 1.00 92.00 102 HIS A N 1
ATOM 813 C CA . HIS A 1 102 ? 3.989 8.850 6.572 1.00 92.00 102 HIS A CA 1
ATOM 814 C C . HIS A 1 102 ? 2.941 8.285 7.543 1.00 92.00 102 HIS A C 1
ATOM 816 O O . HIS A 1 102 ? 2.559 8.960 8.494 1.00 92.00 102 HIS A O 1
ATOM 822 N N . LEU A 1 103 ? 2.500 7.039 7.356 1.00 91.25 103 LEU A N 1
ATOM 823 C CA . LEU A 1 103 ? 1.497 6.410 8.224 1.00 91.25 103 LEU A CA 1
ATOM 824 C C . LEU A 1 103 ? 2.012 6.146 9.640 1.00 91.25 103 LEU A C 1
ATOM 826 O O . LEU A 1 103 ? 1.257 6.310 10.594 1.00 91.25 103 LEU A O 1
ATOM 830 N N . VAL A 1 104 ? 3.280 5.756 9.778 1.00 89.06 104 VAL A N 1
ATOM 831 C CA . VAL A 1 104 ? 3.923 5.555 11.083 1.00 89.06 104 VAL A CA 1
ATOM 832 C C . VAL A 1 104 ? 4.081 6.882 11.818 1.00 89.06 104 VAL A C 1
ATOM 834 O O . VAL A 1 104 ? 3.741 6.963 12.991 1.00 89.06 104 VAL A O 1
ATOM 837 N N . LEU A 1 105 ? 4.551 7.931 11.133 1.00 87.69 105 LEU A N 1
ATOM 838 C CA . LEU A 1 105 ? 4.739 9.256 11.738 1.00 87.69 105 LEU A CA 1
ATOM 839 C C . LEU A 1 105 ? 3.425 9.911 12.189 1.00 87.69 105 LEU A C 1
ATOM 841 O O . LEU A 1 105 ? 3.454 10.780 13.052 1.00 87.69 105 LEU A O 1
ATOM 845 N N . ASN A 1 106 ? 2.292 9.503 11.612 1.00 88.00 106 ASN A N 1
ATOM 846 C CA . ASN A 1 106 ? 0.959 9.990 11.973 1.00 88.00 106 ASN A CA 1
ATOM 847 C C . ASN A 1 106 ? 0.182 9.013 12.881 1.00 88.00 106 ASN A C 1
ATOM 849 O O . ASN A 1 106 ? -1.032 9.141 12.997 1.00 88.00 106 ASN A O 1
ATOM 853 N N . ASP A 1 107 ? 0.841 8.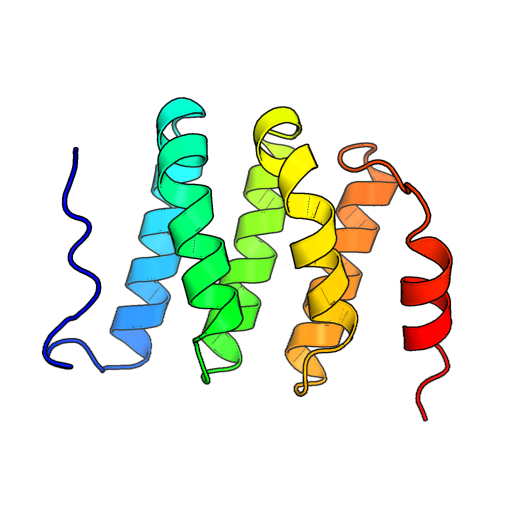012 13.478 1.00 84.69 107 ASP A N 1
ATOM 854 C CA . ASP A 1 107 ? 0.230 7.006 14.367 1.00 84.69 107 ASP A CA 1
ATOM 855 C C . ASP A 1 107 ? -0.923 6.184 13.743 1.00 84.69 107 ASP A C 1
ATOM 857 O O . ASP A 1 107 ? -1.702 5.535 14.447 1.00 84.69 107 ASP A O 1
ATOM 861 N N . MET A 1 108 ? -1.018 6.144 12.409 1.00 84.56 108 MET A N 1
ATOM 862 C CA . MET A 1 108 ? -2.083 5.424 11.694 1.00 84.56 108 MET A CA 1
ATOM 863 C C . MET A 1 108 ? -1.813 3.920 11.602 1.00 84.56 108 MET A C 1
ATOM 865 O O . MET A 1 108 ? -2.746 3.121 11.522 1.00 84.56 108 MET A O 1
ATOM 869 N N . ILE A 1 109 ? -0.538 3.519 11.611 1.00 80.56 109 ILE A N 1
ATOM 870 C CA . ILE A 1 109 ? -0.109 2.118 11.604 1.00 80.56 109 ILE A CA 1
ATOM 871 C C . ILE A 1 109 ? 0.888 1.883 12.735 1.00 80.56 109 ILE A C 1
ATOM 873 O O . ILE A 1 109 ? 1.872 2.603 12.888 1.00 80.56 109 ILE A O 1
ATOM 877 N N . LYS A 1 110 ? 0.669 0.808 13.499 1.00 69.31 110 LYS A N 1
ATOM 878 C CA . LYS A 1 110 ? 1.596 0.389 14.552 1.00 69.31 110 LYS A CA 1
ATOM 879 C C . LYS A 1 110 ? 2.767 -0.384 13.970 1.00 69.31 110 LYS A C 1
ATOM 881 O O . LYS A 1 110 ? 2.601 -1.370 13.252 1.00 69.31 110 LYS A O 1
ATOM 886 N N . VAL A 1 111 ? 3.959 -0.005 14.404 1.00 59.88 111 VAL A N 1
ATOM 887 C CA . VAL A 1 111 ? 5.208 -0.681 14.072 1.00 59.88 111 VAL A CA 1
ATOM 888 C C . VAL A 1 111 ? 5.334 -1.970 14.898 1.00 59.88 111 VAL A C 1
ATOM 890 O O . VAL A 1 111 ? 6.044 -2.037 15.897 1.00 59.88 111 VAL A O 1
ATOM 893 N N . LYS A 1 112 ? 4.599 -3.022 14.527 1.00 54.00 112 LYS A N 1
ATOM 894 C CA . LYS A 1 112 ? 4.706 -4.342 15.172 1.00 54.00 112 LYS A CA 1
ATOM 895 C C . LYS A 1 112 ? 5.758 -5.180 14.436 1.00 54.00 112 LYS A C 1
ATOM 897 O O . LYS A 1 112 ? 5.476 -5.722 13.376 1.00 54.00 112 LYS A O 1
ATOM 902 N N . GLY A 1 113 ? 6.985 -5.261 14.957 1.00 56.22 113 GLY A N 1
ATOM 903 C CA . GLY A 1 113 ? 8.018 -6.223 14.518 1.00 56.22 113 GLY A CA 1
ATOM 904 C C . GLY A 1 113 ? 8.602 -6.065 13.099 1.00 56.22 113 GLY A C 1
ATOM 905 O O . GLY A 1 113 ? 9.533 -6.785 12.760 1.00 56.22 113 GLY A O 1
ATOM 906 N N . GLN A 1 114 ? 8.111 -5.127 12.280 1.00 52.78 114 GLN A N 1
ATOM 907 C CA . GLN A 1 114 ? 8.533 -4.918 10.881 1.00 52.78 114 GLN A CA 1
ATOM 908 C C . GLN A 1 114 ? 9.646 -3.863 10.701 1.00 52.78 114 GLN A C 1
ATOM 910 O O . GLN A 1 114 ? 10.044 -3.572 9.574 1.00 52.78 114 GLN A O 1
ATOM 915 N N . VAL A 1 115 ? 10.197 -3.307 11.792 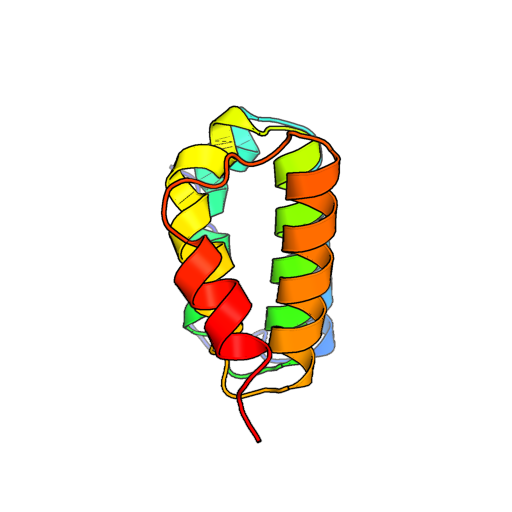1.00 55.09 115 VAL A N 1
ATOM 916 C CA . VAL A 1 115 ? 11.346 -2.370 11.734 1.00 55.09 115 VAL A CA 1
ATOM 917 C C . VAL A 1 115 ? 12.554 -3.020 11.071 1.00 55.09 115 VAL A C 1
ATOM 919 O O . VAL A 1 115 ? 13.248 -2.371 10.299 1.00 55.09 115 VAL A O 1
ATOM 922 N N . SER A 1 116 ? 12.777 -4.314 11.322 1.00 54.75 116 SER A N 1
ATOM 923 C CA . SER A 1 116 ? 13.864 -5.080 10.707 1.00 54.75 116 SER A CA 1
ATOM 924 C C . SER A 1 116 ? 13.760 -5.116 9.180 1.00 54.75 116 SER A C 1
ATOM 926 O O . SER A 1 116 ? 14.782 -5.082 8.505 1.00 54.75 116 SER A O 1
ATOM 928 N N . HIS A 1 117 ? 12.544 -5.126 8.624 1.00 56.75 117 HIS A N 1
ATOM 929 C CA . HIS A 1 117 ? 12.320 -5.109 7.179 1.00 56.75 117 HIS A CA 1
ATOM 930 C C . HIS A 1 117 ? 12.595 -3.730 6.573 1.00 56.75 117 HIS A C 1
ATOM 932 O O . HIS A 1 117 ? 13.260 -3.657 5.545 1.00 56.75 117 HIS A O 1
ATOM 938 N N . VAL A 1 118 ? 12.149 -2.650 7.229 1.00 58.84 118 VAL A N 1
ATOM 939 C CA . VAL A 1 118 ? 12.463 -1.271 6.808 1.00 58.84 118 VAL A CA 1
ATOM 940 C C . VAL A 1 118 ? 13.971 -1.015 6.889 1.00 58.84 118 VAL A C 1
ATOM 942 O O . VAL A 1 118 ? 14.552 -0.503 5.939 1.00 58.84 118 VAL A O 1
ATOM 945 N N . ALA A 1 119 ? 14.620 -1.433 7.980 1.00 58.03 119 ALA A N 1
ATOM 946 C CA . ALA A 1 119 ? 16.064 -1.300 8.167 1.00 58.03 119 ALA A CA 1
ATOM 947 C C . ALA A 1 119 ? 16.870 -2.106 7.133 1.00 58.03 119 ALA A C 1
ATOM 949 O O . ALA A 1 119 ? 17.902 -1.637 6.666 1.00 58.03 119 ALA A O 1
ATOM 950 N N . TYR A 1 120 ? 16.389 -3.289 6.733 1.00 56.84 120 TYR A N 1
ATOM 951 C CA . TYR A 1 120 ? 17.034 -4.089 5.690 1.00 56.84 120 TYR A CA 1
ATOM 952 C C . TYR A 1 120 ? 16.907 -3.445 4.303 1.00 56.84 120 TYR A C 1
ATOM 954 O O . TYR A 1 120 ? 17.873 -3.433 3.552 1.00 56.84 120 TYR A O 1
ATOM 962 N N . SER A 1 121 ? 15.754 -2.847 3.980 1.00 56.84 121 SER A N 1
ATOM 963 C CA . SER A 1 121 ? 15.541 -2.141 2.706 1.00 56.84 121 SER A CA 1
ATOM 964 C C . SER A 1 121 ? 16.413 -0.890 2.531 1.00 56.84 121 SER A C 1
ATOM 966 O O . SER A 1 121 ? 16.590 -0.443 1.404 1.00 56.84 121 SER A O 1
ATOM 968 N N . ILE A 1 122 ? 16.950 -0.320 3.616 1.00 56.25 122 ILE A N 1
ATOM 969 C CA . ILE A 1 122 ? 17.898 0.811 3.572 1.00 56.25 122 ILE A CA 1
ATOM 970 C C . ILE A 1 122 ? 19.329 0.333 3.249 1.00 56.25 122 ILE A C 1
ATOM 972 O O . ILE A 1 122 ? 20.149 1.122 2.794 1.00 56.25 122 ILE A O 1
ATOM 976 N N . ASN A 1 123 ? 19.619 -0.955 3.454 1.00 51.38 123 ASN A N 1
ATOM 977 C CA . ASN A 1 123 ? 20.942 -1.562 3.282 1.00 51.38 123 ASN A CA 1
ATOM 978 C C . ASN A 1 123 ? 21.087 -2.383 1.985 1.00 51.38 123 ASN A C 1
ATOM 980 O O . ASN A 1 123 ? 22.088 -3.081 1.827 1.00 51.38 123 ASN A O 1
ATOM 984 N N . ASP A 1 124 ? 20.099 -2.342 1.089 1.00 47.22 124 ASP A N 1
ATOM 985 C CA . ASP A 1 124 ? 20.170 -3.020 -0.210 1.00 47.22 124 ASP A CA 1
ATOM 986 C C . ASP A 1 124 ? 21.041 -2.164 -1.167 1.00 47.22 124 ASP A C 1
ATOM 988 O O . ASP A 1 124 ? 20.746 -0.970 -1.298 1.00 47.22 124 ASP A O 1
ATOM 992 N N . PRO A 1 125 ? 22.136 -2.702 -1.748 1.00 50.16 125 PRO A N 1
ATOM 993 C CA . PRO A 1 125 ? 23.098 -1.949 -2.565 1.00 50.16 125 PRO A CA 1
ATOM 994 C C . PRO A 1 125 ? 22.537 -1.371 -3.874 1.00 50.16 125 PRO A C 1
ATOM 996 O O . PRO A 1 125 ? 21.530 -1.893 -4.407 1.00 50.16 125 PRO A O 1
#

Foldseek 3Di:
DDDPPPCPPCPQVDPVSLQVVLLVLLVVCLVDVVSVLVCVVVLLVCLVPPPDPSNVLSSLVSLLVCLVRPLVSCAVVVVSLLVQCPPPDPSSVVSSLVSVVVCVVVVSYDPDPCVVSVVVSVVDD

pLDDT: mean 82.62, std 15.86, range [34.16, 95.31]

InterPro domains:
  IPR011989 Armadillo-like helical [G3DSA:1.25.10.10] (9-123)
  IPR016024 Armadillo-type fold [SSF48371] (12-118)
  IPR026971 Condensin subunit 1/Condensin-2 complex subunit D3 [PTHR14222] (8-125)
  IPR032682 Condensin complex subunit 1, C-terminal [PF12717] (55-125)

Radius of gyration: 14.66 Å; chains: 1; bounding box: 46×22×38 Å

Organism: NCBI:txid89044

Secondary structure (DSSP, 8-state):
-------TTSTT--HHHHHHHHHHHHHHHTT-HHHHHHHHHHHHHHHHH---HHHHHHHHHHHHHHHHH-HHHHGGGHHHHHGGGG-SSHHHHHHHHHHHHHHHHTTSS---S-HHHHHHHTS--